Protein AF-A0A2W5ZHW2-F1 (afdb_monomer_lite)

Foldseek 3Di:
DDDPDPDPLQAAEDEAEDLDPVVSVVVVVVQVVPPRYDHPYYDNDDPPDDDDPPDDDDLVCLLVVNDRPDDDDDPDDDDDDDDDSVVDDNVVSVVVVVVVVVPVVVPVDDDD

Radius of gyration: 22.23 Å; chains: 1; bounding box: 35×51×67 Å

pLDDT: mean 73.2, std 16.75, range [32.53, 95.38]

Secondary structure (DSSP, 8-state):
----------PEEEEEE-S-HHHHHHHHHHHTT-TTEEEEEEES--------TT----HHHHHTTT--------SS--------GGGS-HHHHHHHHHHGGGSGGGSTT---

Sequence (112 aa):
MAKFQVMRQATIRVVLADDSLIVRQGVRALIELAPDLEVIGEASDYDLAEIGPGAVIGERAHQEGGIRTATLRALTRCRVARSHPGRLQPERLAELAAHHRQEVRAVEGLPC

Structure (mmCIF, N/CA/C/O backbone):
data_AF-A0A2W5ZHW2-F1
#
_entry.id   AF-A0A2W5ZHW2-F1
#
loop_
_atom_site.group_PDB
_atom_site.id
_atom_site.type_symbol
_atom_site.label_atom_id
_atom_site.label_alt_id
_atom_site.label_comp_id
_atom_site.label_asym_id
_atom_site.label_entity_id
_atom_site.label_seq_id
_atom_site.pdbx_PDB_ins_code
_atom_site.Cartn_x
_atom_site.Cartn_y
_atom_site.Cartn_z
_atom_site.occupancy
_atom_site.B_iso_or_equiv
_atom_site.auth_seq_id
_atom_site.auth_comp_id
_atom_site.auth_asym_id
_atom_site.auth_atom_id
_atom_site.pdbx_PDB_model_num
ATOM 1 N N . MET A 1 1 ? -23.882 32.063 38.951 1.00 36.78 1 MET A N 1
ATOM 2 C CA . MET A 1 1 ? -23.194 30.759 38.834 1.00 36.78 1 MET A CA 1
ATOM 3 C C . MET A 1 1 ? -23.600 30.107 37.520 1.00 36.78 1 MET A C 1
ATOM 5 O O . MET A 1 1 ? -24.651 29.484 37.457 1.00 36.78 1 MET A O 1
ATOM 9 N N . ALA A 1 2 ? -22.836 30.336 36.450 1.00 38.03 2 ALA A N 1
ATOM 10 C CA . ALA A 1 2 ? -23.101 29.734 35.146 1.00 38.03 2 ALA A CA 1
ATOM 11 C C . ALA A 1 2 ? -22.474 28.333 35.107 1.00 38.03 2 ALA A C 1
ATOM 13 O O . ALA A 1 2 ? -21.277 28.182 35.345 1.00 38.03 2 ALA A O 1
ATOM 14 N N . LYS A 1 3 ? -23.294 27.308 34.854 1.00 44.78 3 LYS A N 1
ATOM 15 C CA . LYS A 1 3 ? -22.829 25.940 34.616 1.00 44.78 3 LYS A CA 1
ATOM 16 C C . LYS A 1 3 ? -22.205 25.895 33.221 1.00 44.78 3 LYS A C 1
ATOM 18 O O . LYS A 1 3 ? -22.924 25.963 32.230 1.00 44.78 3 LYS A O 1
ATOM 23 N N . PHE A 1 4 ? -20.881 25.798 33.153 1.00 47.38 4 PHE A N 1
ATOM 24 C CA . PHE A 1 4 ? -20.176 25.476 31.916 1.00 47.38 4 PHE A CA 1
ATOM 25 C C . PHE A 1 4 ? -20.347 23.972 31.688 1.00 47.38 4 PHE A C 1
ATOM 27 O O . PHE A 1 4 ? -19.661 23.148 32.290 1.00 47.38 4 PHE A O 1
ATOM 34 N N . GLN A 1 5 ? -21.362 23.601 30.913 1.00 56.03 5 GLN A N 1
ATOM 35 C CA . GLN A 1 5 ? -21.548 22.221 30.498 1.00 56.03 5 GLN A CA 1
ATOM 36 C C . GLN A 1 5 ? -20.452 21.923 29.476 1.00 56.03 5 GLN A C 1
ATOM 38 O O . GLN A 1 5 ? -20.488 22.448 28.367 1.00 56.03 5 GLN A O 1
ATOM 43 N N . VAL A 1 6 ? -19.452 21.136 29.879 1.00 53.16 6 VAL A N 1
ATOM 44 C CA . VAL A 1 6 ? -18.424 20.608 28.978 1.00 53.16 6 VAL A CA 1
ATOM 45 C C . VAL A 1 6 ? -19.162 19.900 27.846 1.00 53.16 6 VAL A C 1
ATOM 47 O O . VAL A 1 6 ? -19.788 18.859 28.057 1.00 53.16 6 VAL A O 1
ATOM 50 N N . MET A 1 7 ? -19.162 20.515 26.661 1.00 56.00 7 MET A N 1
ATOM 51 C CA . MET A 1 7 ? -19.575 19.854 25.431 1.00 56.00 7 MET A CA 1
ATOM 52 C C . MET A 1 7 ? -18.762 18.565 25.379 1.00 56.00 7 MET A C 1
ATOM 54 O O . MET A 1 7 ? -17.539 18.630 25.489 1.00 56.00 7 MET A O 1
ATOM 58 N N . ARG A 1 8 ? -19.408 17.394 25.292 1.00 55.81 8 ARG A N 1
ATOM 59 C CA . ARG A 1 8 ? -18.682 16.155 24.988 1.00 55.81 8 ARG A CA 1
ATOM 60 C C . ARG A 1 8 ? -17.957 16.433 23.676 1.00 55.81 8 ARG A C 1
ATOM 62 O O . ARG A 1 8 ? -18.616 16.455 22.640 1.00 55.81 8 ARG A O 1
ATOM 69 N N . GLN A 1 9 ? -16.658 16.728 23.726 1.00 58.47 9 GLN A N 1
ATOM 70 C CA . GLN A 1 9 ? -15.839 16.775 22.525 1.00 58.47 9 GLN A CA 1
ATOM 71 C C . GLN A 1 9 ? -15.943 15.373 21.947 1.00 58.47 9 GLN A C 1
ATOM 73 O O . GLN A 1 9 ? -15.493 14.402 22.553 1.00 58.47 9 GLN A O 1
ATOM 78 N N . ALA A 1 10 ? -16.698 15.248 20.860 1.00 64.88 10 ALA A N 1
ATOM 79 C CA . ALA A 1 10 ? -16.795 14.000 20.142 1.00 64.88 10 ALA A CA 1
ATOM 80 C C . ALA A 1 10 ? -15.436 13.810 19.478 1.00 64.88 10 ALA A C 1
ATOM 82 O O . ALA A 1 10 ? -15.129 14.488 18.504 1.00 64.88 10 ALA A O 1
ATOM 83 N N . THR A 1 11 ? -14.608 12.954 20.067 1.00 81.44 11 THR A N 1
ATOM 84 C CA . THR A 1 11 ? -13.287 12.653 19.535 1.00 81.44 11 THR A CA 1
ATOM 85 C C . THR A 1 11 ? -13.443 11.981 18.173 1.00 81.44 11 THR A C 1
ATOM 87 O O . THR A 1 11 ? -14.097 10.940 18.053 1.00 81.44 11 THR A O 1
ATOM 90 N N . ILE A 1 12 ? -12.880 12.591 17.134 1.00 84.12 12 ILE A N 1
ATOM 91 C CA . ILE A 1 12 ? -12.862 12.046 15.781 1.00 84.12 12 ILE A CA 1
ATOM 92 C C . ILE A 1 12 ? -11.728 11.026 15.717 1.00 84.12 12 ILE A C 1
ATOM 94 O O . ILE A 1 12 ? -10.560 11.341 15.943 1.00 84.12 12 ILE A O 1
ATOM 98 N N . ARG A 1 13 ? -12.091 9.782 15.411 1.00 83.75 13 ARG A N 1
ATOM 99 C CA . ARG A 1 13 ? -11.163 8.655 15.326 1.00 83.75 13 ARG A CA 1
ATOM 100 C C . ARG A 1 13 ? -10.569 8.590 13.923 1.00 83.75 13 ARG A C 1
ATOM 102 O O . ARG A 1 13 ? -11.307 8.455 12.949 1.00 83.75 13 ARG A O 1
ATOM 109 N N . VAL A 1 14 ? -9.248 8.664 13.831 1.00 82.81 14 VAL A N 1
ATOM 110 C CA . VAL A 1 14 ? -8.491 8.757 12.579 1.00 82.81 14 VAL A CA 1
ATOM 111 C C . VAL A 1 14 ? -7.600 7.524 12.419 1.00 82.81 14 VAL A C 1
ATOM 113 O O . VAL A 1 14 ? -6.987 7.055 13.377 1.00 82.81 14 VAL A O 1
ATOM 116 N N . VAL A 1 15 ? -7.514 6.995 11.200 1.00 86.00 15 VAL A N 1
ATOM 117 C CA . VAL A 1 15 ? -6.527 5.976 10.811 1.00 86.00 15 VAL A CA 1
ATOM 118 C C . VAL A 1 15 ? -5.525 6.631 9.870 1.00 86.00 15 VAL A C 1
ATOM 120 O O . VAL A 1 15 ? -5.925 7.320 8.934 1.00 86.00 15 VAL A O 1
ATOM 123 N N . LEU A 1 16 ? -4.231 6.417 10.111 1.00 85.81 16 LEU A N 1
ATOM 124 C CA . LEU A 1 16 ? -3.174 6.906 9.226 1.00 85.81 16 LEU A CA 1
ATOM 125 C C . LEU A 1 16 ? -2.826 5.830 8.201 1.00 85.81 16 LEU A C 1
ATOM 127 O O . LEU A 1 16 ? -2.249 4.807 8.559 1.00 85.81 16 LEU A O 1
ATOM 131 N N . ALA A 1 17 ? -3.173 6.064 6.940 1.00 84.44 17 ALA A N 1
ATOM 132 C CA . ALA A 1 17 ? -2.859 5.176 5.828 1.00 84.44 17 ALA A CA 1
ATOM 133 C C . ALA A 1 17 ? -1.926 5.907 4.861 1.00 84.44 17 ALA A C 1
ATOM 135 O O . ALA A 1 17 ? -2.36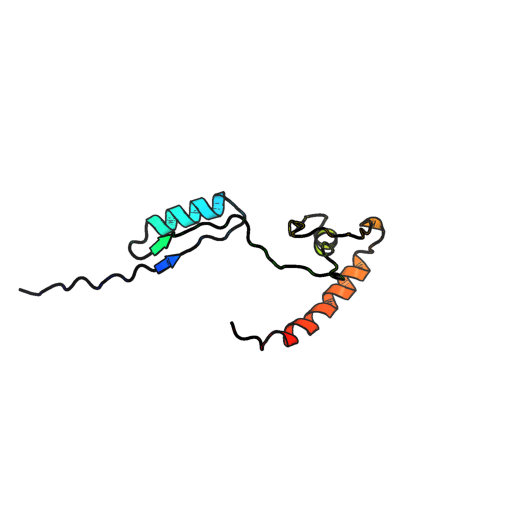5 6.777 4.116 1.00 84.44 17 ALA A O 1
ATOM 136 N N . ASP A 1 18 ? -0.640 5.578 4.924 1.00 84.12 18 ASP A N 1
ATOM 137 C CA . ASP A 1 18 ? 0.381 6.121 4.027 1.00 84.12 18 ASP A CA 1
ATOM 138 C C . ASP A 1 18 ? 1.530 5.112 3.921 1.00 84.12 18 ASP A C 1
ATOM 140 O O . ASP A 1 18 ? 1.849 4.437 4.906 1.00 84.12 18 ASP A O 1
ATOM 144 N N . ASP A 1 19 ? 2.155 4.993 2.753 1.00 80.50 19 ASP A N 1
ATOM 145 C CA . ASP A 1 19 ? 3.260 4.061 2.512 1.00 80.50 19 ASP A CA 1
ATOM 146 C C . ASP A 1 19 ? 4.592 4.547 3.123 1.00 80.50 19 ASP A C 1
ATOM 148 O O . ASP A 1 19 ? 5.505 3.750 3.365 1.00 80.50 19 ASP A O 1
ATOM 152 N N . SER A 1 20 ? 4.684 5.825 3.500 1.00 83.44 20 SER A N 1
ATOM 153 C CA . SER A 1 20 ? 5.855 6.439 4.119 1.00 83.44 20 SER A CA 1
ATOM 154 C C . SER A 1 20 ? 5.752 6.521 5.643 1.00 83.44 20 SER A C 1
ATOM 156 O O . SER A 1 20 ? 4.921 7.224 6.221 1.00 83.44 20 SER A O 1
ATOM 158 N N . LEU A 1 21 ? 6.695 5.868 6.334 1.00 83.88 21 LEU A N 1
ATOM 159 C CA . LEU A 1 21 ? 6.816 5.955 7.796 1.00 83.88 21 LEU A CA 1
ATOM 160 C C . LEU A 1 21 ? 7.010 7.403 8.278 1.00 83.88 21 LEU A C 1
ATOM 162 O O . LEU A 1 21 ? 6.450 7.781 9.304 1.00 83.88 21 LEU A O 1
ATOM 166 N N . ILE A 1 22 ? 7.778 8.210 7.537 1.00 90.69 22 ILE A N 1
ATOM 167 C CA . ILE A 1 22 ? 8.034 9.617 7.881 1.00 90.69 22 ILE A CA 1
ATOM 168 C C . ILE A 1 22 ? 6.732 10.418 7.850 1.00 90.69 22 ILE A C 1
ATOM 170 O O . ILE A 1 22 ? 6.488 11.216 8.754 1.00 90.69 22 ILE A O 1
ATOM 174 N N . VAL A 1 23 ? 5.882 10.183 6.845 1.00 90.19 23 VAL A N 1
ATOM 175 C CA . VAL A 1 23 ? 4.583 10.856 6.737 1.00 90.19 23 VAL A CA 1
ATOM 176 C C . VAL A 1 23 ? 3.682 10.431 7.890 1.00 90.19 23 VAL A C 1
ATOM 178 O O . VAL A 1 23 ? 3.151 11.296 8.582 1.00 90.19 23 VAL A O 1
ATOM 181 N N . ARG A 1 24 ? 3.578 9.127 8.181 1.00 91.88 24 ARG A N 1
ATOM 182 C CA . ARG A 1 24 ? 2.756 8.643 9.304 1.00 91.88 24 ARG A CA 1
ATOM 183 C C . ARG A 1 24 ? 3.199 9.224 10.646 1.00 91.88 24 ARG A C 1
ATOM 185 O O . ARG A 1 24 ? 2.362 9.722 11.392 1.00 91.88 24 ARG A O 1
ATOM 192 N N . GLN A 1 25 ? 4.501 9.235 10.936 1.00 93.44 25 GLN A N 1
ATOM 193 C CA . GLN A 1 25 ? 5.014 9.814 12.182 1.00 93.44 25 GLN A CA 1
ATOM 194 C C . GLN A 1 25 ? 4.802 11.330 12.256 1.00 93.44 25 GLN A C 1
ATOM 196 O O . GLN A 1 25 ? 4.398 11.836 13.302 1.00 93.44 25 GLN A O 1
ATOM 201 N N . GLY A 1 26 ? 5.023 12.050 11.153 1.00 95.38 26 GLY A N 1
ATOM 202 C CA . GLY A 1 26 ? 4.792 13.493 11.090 1.00 95.38 26 GLY A CA 1
ATOM 203 C C . GLY A 1 26 ? 3.321 13.860 11.292 1.00 95.38 26 GLY A C 1
ATOM 204 O O . GLY A 1 26 ? 3.006 14.728 12.103 1.00 95.38 26 GLY A O 1
ATOM 205 N N . VAL A 1 27 ? 2.407 13.168 10.606 1.00 94.88 27 VAL A N 1
ATOM 206 C CA . VAL A 1 27 ? 0.961 13.405 10.723 1.00 94.88 27 VAL A CA 1
ATOM 207 C C . VAL A 1 27 ? 0.447 13.011 12.107 1.00 94.88 27 VAL A C 1
ATOM 209 O O . VAL A 1 27 ? -0.335 13.758 12.690 1.00 94.88 27 VAL A O 1
ATOM 212 N N . ARG A 1 28 ? 0.923 11.900 12.683 1.00 95.00 28 ARG A N 1
ATOM 213 C CA . ARG A 1 28 ? 0.613 11.528 14.071 1.00 95.00 28 ARG A CA 1
ATOM 214 C C . ARG A 1 28 ? 0.998 12.634 15.047 1.00 95.00 28 ARG A C 1
ATOM 216 O O . ARG A 1 28 ? 0.159 13.039 15.844 1.00 95.00 28 ARG A O 1
ATOM 223 N N . ALA A 1 29 ? 2.228 13.139 14.955 1.00 95.38 29 ALA A N 1
ATOM 224 C CA . ALA A 1 29 ? 2.713 14.185 15.850 1.00 95.38 29 ALA A CA 1
ATOM 225 C C . ALA A 1 29 ? 1.862 15.464 15.759 1.00 95.38 29 ALA A C 1
ATOM 227 O O . ALA A 1 29 ? 1.649 16.133 16.764 1.00 95.38 29 ALA A O 1
ATOM 228 N N . LEU A 1 30 ? 1.338 15.792 14.572 1.00 94.81 30 LEU A N 1
ATOM 229 C CA . LEU A 1 30 ? 0.408 16.910 14.394 1.00 94.81 30 LEU A CA 1
ATOM 230 C C . LEU A 1 30 ? -0.975 16.626 15.000 1.00 94.81 30 LEU A C 1
ATOM 232 O O . LEU A 1 30 ? -1.556 17.514 15.618 1.00 94.81 30 LEU A O 1
ATOM 236 N N . ILE A 1 31 ? -1.499 15.407 14.844 1.00 93.31 31 ILE A N 1
ATOM 237 C CA . ILE A 1 31 ? -2.803 15.008 15.396 1.00 93.31 31 ILE A CA 1
ATOM 238 C C . ILE A 1 31 ? -2.777 14.957 16.926 1.00 93.31 31 ILE A C 1
ATOM 240 O O . ILE A 1 31 ? -3.752 15.349 17.554 1.00 93.31 31 ILE A O 1
ATOM 244 N N . GLU A 1 32 ? -1.666 14.549 17.540 1.00 91.69 32 GLU A N 1
ATOM 245 C CA . GLU A 1 32 ? -1.503 14.528 19.003 1.00 91.69 32 GLU A CA 1
ATOM 246 C C . GLU A 1 32 ? -1.595 15.925 19.647 1.00 91.69 32 GLU A C 1
ATOM 248 O O . GLU A 1 32 ? -1.844 16.039 20.847 1.00 91.69 32 GLU A O 1
ATOM 253 N N . LEU A 1 33 ? -1.442 16.996 18.859 1.00 93.38 33 LEU A N 1
ATOM 254 C CA . LEU A 1 33 ? -1.649 18.377 19.305 1.00 93.38 33 LEU A CA 1
ATOM 255 C C . LEU A 1 33 ? -3.126 18.811 19.260 1.00 93.38 33 LEU A C 1
ATOM 257 O O . LEU A 1 33 ? -3.466 19.857 19.816 1.00 93.38 33 LEU A O 1
ATOM 261 N N . ALA A 1 34 ? -4.002 18.042 18.603 1.00 91.50 34 ALA A N 1
ATOM 262 C CA . ALA A 1 34 ? -5.423 18.341 18.461 1.00 91.50 34 ALA A CA 1
ATOM 263 C C . ALA A 1 34 ? -6.253 17.589 19.527 1.00 91.50 34 ALA A C 1
ATOM 265 O O . ALA A 1 34 ? -6.300 16.361 19.520 1.00 91.50 34 ALA A O 1
ATOM 266 N N . PRO A 1 35 ? -6.940 18.292 20.449 1.00 88.38 35 PRO A N 1
ATOM 267 C CA . PRO A 1 35 ? -7.616 17.670 21.597 1.00 88.38 35 PRO A CA 1
ATOM 268 C C . PRO A 1 35 ? -8.897 16.896 21.241 1.00 88.38 35 PRO A C 1
ATOM 270 O O . PRO A 1 35 ? -9.459 16.202 22.086 1.00 88.38 35 PRO A O 1
ATOM 273 N N . ASP A 1 36 ? -9.395 17.046 20.019 1.00 90.19 36 ASP A N 1
ATOM 274 C CA . ASP A 1 36 ? -10.603 16.418 19.491 1.00 90.19 36 ASP A CA 1
ATOM 275 C C . ASP A 1 36 ? -10.314 15.311 18.467 1.00 90.19 36 ASP A C 1
ATOM 277 O O . ASP A 1 36 ? -11.256 14.721 17.940 1.00 90.19 36 ASP A O 1
ATOM 281 N N . LEU A 1 37 ? -9.044 14.988 18.207 1.00 89.75 37 LEU A N 1
ATOM 282 C CA . LEU A 1 37 ? -8.638 13.934 17.279 1.00 89.75 37 LEU A CA 1
ATOM 283 C C . LEU A 1 37 ? -7.893 12.812 18.013 1.00 89.75 37 LEU A C 1
ATOM 285 O O . LEU A 1 37 ? -7.080 13.053 18.899 1.00 89.75 37 LEU A O 1
ATOM 289 N N . GLU A 1 38 ? -8.141 11.568 17.612 1.00 90.50 38 GLU A N 1
ATOM 290 C CA . GLU A 1 38 ? -7.467 10.388 18.162 1.00 90.50 38 GLU A CA 1
ATOM 291 C C . GLU A 1 38 ? -7.031 9.461 17.030 1.00 90.50 38 GLU A C 1
ATOM 293 O O . GLU A 1 38 ? -7.857 9.018 16.229 1.00 90.50 38 GLU A O 1
ATOM 298 N N . VAL A 1 39 ? -5.741 9.117 16.972 1.00 89.94 39 VAL A N 1
ATOM 299 C CA . VAL A 1 39 ? -5.259 8.104 16.026 1.00 89.94 39 VAL A CA 1
ATOM 300 C C . VAL A 1 39 ? -5.474 6.711 16.602 1.00 89.94 39 VAL A C 1
ATOM 302 O O . VAL A 1 39 ? -4.816 6.320 17.563 1.00 89.94 39 VAL A O 1
ATOM 305 N N . ILE A 1 40 ? -6.340 5.934 15.959 1.00 91.19 40 ILE A N 1
ATOM 306 C CA . ILE A 1 40 ? -6.750 4.600 16.424 1.00 91.19 40 ILE A CA 1
ATOM 307 C C . ILE A 1 40 ? -6.049 3.448 15.696 1.00 91.19 40 ILE A C 1
ATOM 309 O O . ILE A 1 40 ? -6.273 2.285 16.025 1.00 91.19 40 ILE A O 1
ATOM 313 N N . GLY A 1 41 ? -5.221 3.751 14.697 1.00 84.31 41 GLY A N 1
ATOM 314 C CA . GLY A 1 41 ? -4.484 2.749 13.937 1.00 84.31 41 GLY A CA 1
ATOM 315 C C . GLY A 1 41 ? -3.619 3.358 12.841 1.00 84.31 41 GLY A C 1
ATOM 316 O O . GLY A 1 41 ? -3.806 4.509 12.444 1.00 84.31 41 GLY A O 1
ATOM 317 N N . GLU A 1 42 ? -2.677 2.558 12.352 1.00 88.44 42 GLU A N 1
ATOM 318 C CA . GLU A 1 42 ? -1.855 2.873 11.188 1.00 88.44 42 GLU A CA 1
ATOM 319 C C . GLU A 1 42 ? -1.891 1.705 10.210 1.00 88.44 42 GLU A C 1
ATOM 321 O O . GLU A 1 42 ? -1.825 0.547 10.622 1.00 88.44 42 GLU A O 1
ATOM 326 N N . ALA A 1 43 ? -1.962 2.022 8.924 1.00 81.94 43 ALA A N 1
ATOM 327 C CA . ALA A 1 43 ? -1.803 1.084 7.829 1.00 81.94 43 ALA A CA 1
ATOM 328 C C . ALA A 1 43 ? -0.575 1.518 7.024 1.00 81.94 43 ALA A C 1
ATOM 330 O O . ALA A 1 43 ? -0.565 2.586 6.411 1.00 81.94 43 ALA A O 1
ATOM 331 N N . SER A 1 44 ? 0.483 0.708 7.075 1.00 73.56 44 SER A N 1
ATOM 332 C CA . SER A 1 44 ? 1.684 0.887 6.245 1.00 73.56 44 SER A CA 1
ATOM 333 C C . SER A 1 44 ? 1.511 0.360 4.827 1.00 73.56 44 SER A C 1
ATOM 335 O O . SER A 1 44 ? 2.275 0.709 3.933 1.00 73.56 44 SER A O 1
ATOM 337 N N . ASP A 1 45 ? 0.540 -0.525 4.655 1.00 70.19 45 ASP A N 1
ATOM 338 C CA . ASP A 1 45 ? 0.190 -1.190 3.423 1.00 70.19 45 ASP A CA 1
ATOM 339 C C . ASP A 1 45 ? -1.333 -1.276 3.336 1.00 70.19 45 ASP A C 1
ATOM 341 O O . ASP A 1 45 ? -2.029 -1.633 4.285 1.00 70.19 45 ASP A O 1
ATOM 345 N N . TYR A 1 46 ? -1.859 -0.902 2.180 1.00 66.12 46 TYR A N 1
ATOM 346 C CA . TYR A 1 46 ? -3.260 -1.078 1.840 1.00 66.12 46 TYR A CA 1
ATOM 347 C C . TYR A 1 46 ? -3.307 -1.922 0.576 1.00 66.12 46 TYR A C 1
ATOM 349 O O . TYR A 1 46 ? -2.610 -1.639 -0.404 1.00 66.12 46 TYR A O 1
ATOM 357 N N . ASP A 1 47 ? -4.119 -2.978 0.606 1.00 67.06 47 ASP A N 1
ATOM 358 C CA . ASP A 1 47 ? -4.394 -3.772 -0.582 1.00 67.06 47 ASP A CA 1
ATOM 359 C C . ASP A 1 47 ? -5.172 -2.877 -1.557 1.00 67.06 47 ASP A C 1
ATOM 361 O O . ASP A 1 47 ? -6.356 -2.606 -1.377 1.00 67.06 47 ASP A O 1
ATOM 365 N N . LEU A 1 48 ? -4.469 -2.359 -2.569 1.00 68.00 48 LEU A N 1
ATOM 366 C CA . LEU A 1 48 ? -5.040 -1.440 -3.560 1.00 68.00 48 LEU A CA 1
ATOM 367 C C . LEU A 1 48 ? -6.169 -2.095 -4.364 1.00 68.00 48 LEU A C 1
ATOM 369 O O . LEU A 1 48 ? -7.113 -1.421 -4.766 1.00 68.00 48 LEU A O 1
ATOM 373 N N . ALA A 1 49 ? -6.041 -3.397 -4.624 1.00 77.44 49 ALA A N 1
ATOM 374 C CA . ALA A 1 49 ? -7.043 -4.225 -5.275 1.00 77.44 49 ALA A CA 1
ATOM 375 C C . ALA A 1 49 ? -6.682 -5.710 -5.135 1.00 77.44 49 ALA A C 1
ATOM 377 O O . ALA A 1 49 ? -5.504 -6.081 -5.154 1.00 77.44 49 ALA A O 1
ATOM 378 N N . GLU A 1 50 ? -7.700 -6.567 -5.108 1.00 85.38 50 GLU A N 1
ATOM 379 C CA . GLU A 1 50 ? -7.535 -7.981 -5.435 1.00 85.38 50 GLU A CA 1
ATOM 380 C C . GLU A 1 50 ? -7.651 -8.174 -6.950 1.00 85.38 50 GLU A C 1
ATOM 382 O O . GLU A 1 50 ? -8.518 -7.597 -7.606 1.00 85.38 50 GLU A O 1
ATOM 387 N N . ILE A 1 51 ? -6.769 -8.994 -7.521 1.00 81.94 51 ILE A N 1
ATOM 388 C CA . ILE A 1 51 ? -6.725 -9.248 -8.963 1.00 81.94 51 ILE A CA 1
ATOM 389 C C . ILE A 1 51 ? -7.033 -10.712 -9.271 1.00 81.94 51 ILE A C 1
ATOM 391 O O . ILE A 1 51 ? -6.446 -11.631 -8.698 1.00 81.94 51 ILE A O 1
ATOM 395 N N . GLY A 1 52 ? -7.960 -10.920 -10.205 1.00 84.62 52 GLY A N 1
ATOM 396 C CA . GLY A 1 52 ? -8.344 -12.240 -10.699 1.00 84.62 52 GLY A CA 1
ATOM 397 C C . GLY A 1 52 ? -7.552 -12.689 -11.936 1.00 84.62 52 GLY A C 1
ATOM 398 O O . GLY A 1 52 ? -6.734 -11.939 -12.481 1.00 84.62 52 GLY A O 1
ATOM 399 N N . PRO A 1 53 ? -7.800 -13.919 -12.422 1.00 86.50 53 PRO A N 1
ATOM 400 C CA . PRO A 1 53 ? -7.250 -14.395 -13.687 1.00 86.50 53 PRO A CA 1
ATOM 401 C C . PRO A 1 53 ? -7.577 -13.444 -14.846 1.00 86.50 53 PRO A C 1
ATOM 403 O O . PRO A 1 53 ? -8.703 -12.973 -14.970 1.00 86.50 53 PRO A O 1
ATOM 406 N N . GLY A 1 54 ? -6.595 -13.189 -15.712 1.00 81.81 54 GLY A N 1
ATOM 407 C CA . GLY A 1 54 ? -6.747 -12.300 -16.871 1.00 81.81 54 GLY A CA 1
ATOM 408 C C . GLY A 1 54 ? -6.368 -10.839 -16.614 1.00 81.81 54 GLY A C 1
ATOM 409 O O . GLY A 1 54 ? -6.226 -10.089 -17.575 1.00 81.81 54 GLY A O 1
ATOM 410 N N . ALA A 1 55 ? -6.127 -10.442 -15.360 1.00 85.44 55 ALA A N 1
ATOM 411 C CA . ALA A 1 55 ? -5.594 -9.119 -15.055 1.00 85.44 55 ALA A CA 1
ATOM 412 C C . ALA A 1 55 ? -4.168 -8.941 -15.614 1.00 85.44 55 ALA A C 1
ATOM 414 O O . ALA A 1 55 ? -3.301 -9.805 -15.440 1.00 85.44 55 ALA A O 1
ATOM 415 N N . VAL A 1 56 ? -3.916 -7.796 -16.252 1.00 85.31 56 VAL A N 1
ATOM 416 C CA . VAL A 1 56 ? -2.587 -7.359 -16.703 1.00 85.31 56 VAL A CA 1
ATOM 417 C C . VAL A 1 56 ? -2.185 -6.165 -15.847 1.00 85.31 56 VAL A C 1
ATOM 419 O O . VAL A 1 56 ? -2.918 -5.187 -15.797 1.00 85.31 56 VAL A O 1
ATOM 422 N N . ILE A 1 57 ? -1.048 -6.264 -15.156 1.00 85.25 57 ILE A N 1
ATOM 423 C CA . ILE A 1 57 ? -0.575 -5.257 -14.195 1.00 85.25 57 ILE A CA 1
ATOM 424 C C . ILE A 1 57 ? 0.930 -5.037 -14.387 1.00 85.25 57 ILE A C 1
ATOM 426 O O . ILE A 1 57 ? 1.670 -5.965 -14.730 1.00 85.25 57 ILE A O 1
ATOM 430 N N . GLY A 1 58 ? 1.411 -3.836 -14.076 1.00 80.50 58 GLY A N 1
ATOM 431 C CA . GLY A 1 58 ? 2.832 -3.476 -14.104 1.00 80.50 58 GLY A CA 1
ATOM 432 C C . GLY A 1 58 ? 3.260 -2.759 -15.385 1.00 80.50 58 GLY A C 1
ATOM 433 O O . GLY A 1 58 ? 4.443 -2.486 -15.565 1.00 80.50 58 GLY A O 1
ATOM 434 N N . GLU A 1 59 ? 2.301 -2.426 -16.239 1.00 81.06 59 GLU A N 1
ATOM 435 C CA . GLU A 1 59 ? 2.411 -1.558 -17.404 1.00 81.06 59 GLU A CA 1
ATOM 436 C C . GLU A 1 59 ? 2.848 -0.142 -17.022 1.00 81.06 59 GLU A C 1
ATOM 438 O O . GLU A 1 59 ? 3.760 0.402 -17.647 1.00 81.06 59 GLU A O 1
ATOM 443 N N . ARG A 1 60 ? 2.296 0.414 -15.932 1.00 73.88 60 ARG A N 1
ATOM 444 C CA . ARG A 1 60 ? 2.686 1.741 -15.435 1.00 73.88 60 ARG A CA 1
ATOM 445 C C . ARG A 1 60 ? 4.154 1.818 -15.063 1.00 73.88 60 ARG A C 1
ATOM 447 O O . ARG A 1 60 ? 4.799 2.812 -15.361 1.00 73.88 60 ARG A O 1
ATOM 454 N N . ALA A 1 61 ? 4.715 0.740 -14.518 1.00 76.75 61 ALA A N 1
ATOM 455 C CA . ALA A 1 61 ? 6.138 0.710 -14.220 1.00 76.75 61 ALA A CA 1
ATOM 456 C C . ALA A 1 61 ? 6.992 0.889 -15.481 1.00 76.75 61 ALA A C 1
ATOM 458 O O . ALA A 1 61 ? 8.048 1.496 -15.408 1.00 76.75 61 ALA A O 1
ATOM 459 N N . HIS A 1 62 ? 6.548 0.417 -16.649 1.00 72.38 62 HIS A N 1
ATOM 460 C CA . HIS A 1 62 ? 7.260 0.660 -17.905 1.00 72.38 62 HIS A CA 1
ATOM 461 C C . HIS A 1 62 ? 7.088 2.103 -18.408 1.00 72.38 62 HIS A C 1
ATOM 463 O O . HIS A 1 62 ? 8.048 2.686 -18.904 1.00 72.38 62 HIS A O 1
ATOM 469 N N . GLN A 1 63 ? 5.897 2.688 -18.248 1.00 66.12 63 GLN A N 1
A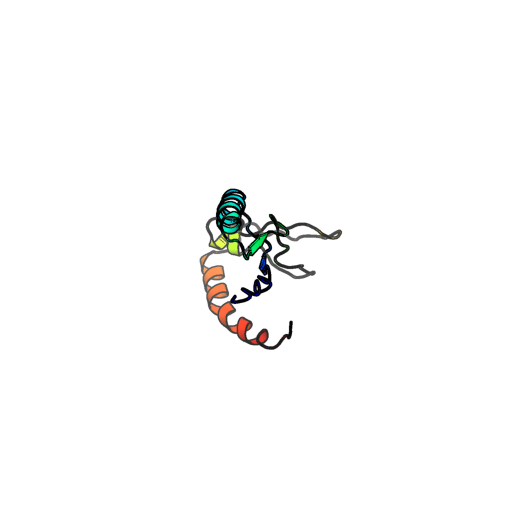TOM 470 C CA . GLN A 1 63 ? 5.626 4.082 -18.625 1.00 66.12 63 GLN A CA 1
ATOM 471 C C . GLN A 1 63 ? 6.360 5.092 -17.729 1.00 66.12 63 GLN A C 1
ATOM 473 O O . GLN A 1 63 ? 6.779 6.145 -18.197 1.00 66.12 63 GLN A O 1
ATOM 478 N N . GLU A 1 64 ? 6.560 4.757 -16.457 1.00 72.81 64 GLU A N 1
ATOM 479 C CA . GLU A 1 64 ? 7.139 5.634 -15.433 1.00 72.81 64 GLU A CA 1
ATOM 480 C C . GLU A 1 64 ? 8.625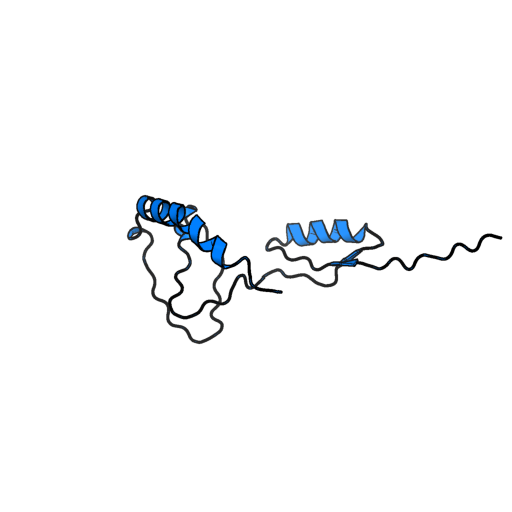 5.318 -15.175 1.00 72.81 64 GLU A C 1
ATOM 482 O O . GLU A 1 64 ? 9.113 5.368 -14.048 1.00 72.81 64 GLU A O 1
ATOM 487 N N . GLY A 1 65 ? 9.369 4.951 -16.225 1.00 70.12 65 GLY A N 1
ATOM 488 C CA . GLY A 1 65 ? 10.831 4.815 -16.157 1.00 70.12 65 GLY A CA 1
ATOM 489 C C . GLY A 1 65 ? 11.342 3.608 -15.360 1.00 70.12 65 GLY A C 1
ATOM 490 O O . GLY A 1 65 ? 12.477 3.606 -14.893 1.00 70.12 65 GLY A O 1
ATOM 491 N N . GLY A 1 66 ? 10.528 2.570 -15.202 1.00 72.56 66 GLY A N 1
ATOM 492 C CA . GLY A 1 66 ? 10.868 1.344 -14.476 1.00 72.56 66 GLY A CA 1
ATOM 493 C C . GLY A 1 66 ? 10.441 1.338 -13.008 1.00 72.56 66 GLY A C 1
ATOM 494 O O . GLY A 1 66 ? 10.681 0.343 -12.320 1.00 72.56 66 GLY A O 1
ATOM 495 N N . ILE A 1 67 ? 9.810 2.406 -12.511 1.00 76.12 67 ILE A N 1
ATOM 496 C CA . ILE A 1 67 ? 9.437 2.522 -11.098 1.00 76.12 67 ILE A CA 1
ATOM 497 C C . ILE A 1 67 ? 8.203 1.665 -10.820 1.00 76.12 67 ILE A C 1
ATOM 499 O O . ILE A 1 67 ? 7.135 1.844 -11.400 1.00 76.12 67 ILE A O 1
ATOM 503 N N . ARG A 1 68 ? 8.338 0.699 -9.910 1.00 76.31 68 ARG A N 1
ATOM 504 C CA . ARG A 1 68 ? 7.206 -0.108 -9.449 1.00 76.31 68 ARG A CA 1
ATOM 505 C C . ARG A 1 68 ? 6.257 0.776 -8.643 1.00 76.31 68 ARG A C 1
ATOM 507 O O . ARG A 1 68 ? 6.592 1.187 -7.543 1.00 76.31 68 ARG A O 1
ATOM 514 N N . THR A 1 69 ? 5.066 1.001 -9.184 1.00 77.69 69 THR A N 1
ATOM 515 C CA . THR A 1 69 ? 4.003 1.794 -8.545 1.00 77.69 69 THR A CA 1
ATOM 516 C C . THR A 1 69 ? 3.194 1.006 -7.516 1.00 77.69 69 THR A C 1
ATOM 518 O O . THR A 1 69 ? 2.455 1.592 -6.736 1.00 77.69 69 THR A O 1
ATOM 521 N N . ALA A 1 70 ? 3.318 -0.325 -7.517 1.00 75.94 70 ALA A N 1
ATOM 522 C CA . ALA A 1 70 ? 2.664 -1.209 -6.563 1.00 75.94 70 ALA A CA 1
ATOM 523 C C . ALA A 1 70 ? 3.440 -2.521 -6.368 1.00 75.94 70 ALA A C 1
ATOM 525 O O . ALA A 1 70 ? 4.087 -3.056 -7.292 1.00 75.94 70 ALA A O 1
ATOM 526 N N . THR A 1 71 ? 3.300 -3.073 -5.165 1.00 80.69 71 THR A N 1
ATOM 527 C CA . THR A 1 71 ? 3.774 -4.408 -4.794 1.00 80.69 71 THR A CA 1
ATOM 528 C C . THR A 1 71 ? 2.650 -5.418 -4.992 1.00 80.69 71 THR A C 1
ATOM 530 O O . THR A 1 71 ? 1.517 -5.178 -4.593 1.00 80.69 71 THR A O 1
ATOM 533 N N . LEU A 1 72 ? 2.957 -6.560 -5.612 1.00 84.31 72 LEU A N 1
ATOM 534 C CA . LEU A 1 72 ? 2.001 -7.657 -5.773 1.00 84.31 72 LEU A CA 1
ATOM 535 C C . LEU A 1 72 ? 2.293 -8.750 -4.749 1.00 84.31 72 LEU A C 1
ATOM 537 O O . LEU A 1 72 ? 3.426 -9.225 -4.656 1.00 84.31 72 LEU A O 1
ATOM 541 N N . ARG A 1 73 ? 1.255 -9.188 -4.035 1.00 84.88 73 ARG A N 1
ATOM 542 C CA . ARG A 1 73 ? 1.296 -10.331 -3.121 1.00 84.88 73 ARG A CA 1
ATOM 543 C C . ARG A 1 73 ? 0.355 -11.415 -3.634 1.00 84.88 73 ARG A C 1
ATOM 545 O O . ARG A 1 73 ? -0.807 -11.152 -3.924 1.00 84.88 73 ARG A O 1
ATOM 552 N N . ALA A 1 74 ? 0.854 -12.642 -3.752 1.00 85.88 74 ALA A N 1
ATOM 553 C CA . ALA A 1 74 ? 0.007 -13.779 -4.091 1.00 85.88 74 ALA A CA 1
ATOM 554 C C . ALA A 1 74 ? -0.812 -14.189 -2.856 1.00 85.88 74 ALA A C 1
ATOM 556 O O . ALA A 1 74 ? -0.242 -14.661 -1.876 1.00 85.88 74 ALA A O 1
ATOM 557 N N . LEU A 1 75 ? -2.135 -14.003 -2.907 1.00 85.75 75 LEU A N 1
ATOM 558 C CA . LEU A 1 75 ? -3.055 -14.428 -1.838 1.00 85.75 75 LEU A CA 1
ATOM 559 C C . LEU A 1 75 ? -3.405 -15.919 -1.930 1.00 85.75 75 LEU A C 1
ATOM 561 O O . LEU A 1 75 ? -3.714 -16.569 -0.936 1.00 85.75 75 LEU A O 1
ATOM 565 N N . THR A 1 76 ? -3.328 -16.477 -3.137 1.00 82.31 76 THR A N 1
ATOM 566 C CA . THR A 1 76 ? -3.564 -17.892 -3.427 1.00 82.31 76 THR A CA 1
ATOM 567 C C . THR A 1 76 ? -2.473 -18.422 -4.352 1.00 82.31 76 THR A C 1
ATOM 569 O O . THR A 1 76 ? -1.660 -17.667 -4.892 1.00 82.31 76 THR A O 1
ATOM 572 N N . ARG A 1 77 ? -2.440 -19.744 -4.562 1.00 82.44 77 ARG A N 1
ATOM 573 C CA . ARG A 1 77 ? -1.563 -20.336 -5.576 1.00 82.44 77 ARG A CA 1
ATOM 574 C C . ARG A 1 77 ? -1.991 -19.832 -6.958 1.00 82.44 77 ARG A C 1
ATOM 576 O O . ARG A 1 77 ? -3.011 -20.265 -7.483 1.00 82.44 77 ARG A O 1
ATOM 583 N N . CYS A 1 78 ? -1.178 -18.976 -7.564 1.00 82.75 78 CYS A N 1
ATOM 584 C CA . CYS A 1 78 ? -1.431 -18.405 -8.881 1.00 82.75 78 CYS A CA 1
ATOM 585 C C . CYS A 1 78 ? -0.315 -18.755 -9.878 1.00 82.75 78 CYS A C 1
ATOM 587 O O . CYS A 1 78 ? 0.795 -19.140 -9.506 1.00 82.75 78 CYS A O 1
ATOM 589 N N . ARG A 1 79 ? -0.622 -18.639 -11.174 1.00 85.81 79 ARG A N 1
ATOM 590 C CA . ARG A 1 79 ? 0.355 -18.728 -12.266 1.00 85.81 79 ARG A CA 1
ATOM 591 C C . ARG A 1 79 ? 0.384 -17.387 -12.986 1.00 85.81 79 ARG A C 1
ATOM 593 O O . ARG A 1 79 ? -0.667 -16.873 -13.350 1.00 85.81 79 ARG A O 1
ATOM 600 N N . VAL A 1 80 ? 1.581 -16.852 -13.210 1.00 88.56 80 VAL A N 1
ATOM 601 C CA . VAL A 1 80 ? 1.778 -15.527 -13.8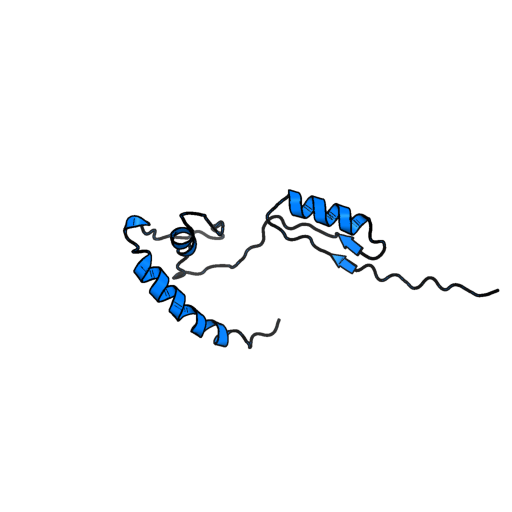11 1.00 88.56 80 VAL A CA 1
ATOM 602 C C . VAL A 1 80 ? 2.518 -15.668 -15.134 1.00 88.56 80 VAL A C 1
ATOM 604 O O . VAL A 1 80 ? 3.572 -16.301 -15.201 1.00 88.56 80 VAL A O 1
ATOM 607 N N . ALA A 1 81 ? 1.971 -15.060 -16.185 1.00 84.81 81 ALA A N 1
ATOM 608 C CA . ALA A 1 81 ? 2.692 -14.826 -17.428 1.00 84.81 81 ALA A CA 1
ATOM 609 C C . ALA A 1 81 ? 3.416 -13.476 -17.334 1.00 84.81 81 ALA A C 1
ATOM 611 O O . ALA A 1 81 ? 2.837 -12.485 -16.897 1.00 84.81 81 ALA A O 1
ATOM 612 N N . ARG A 1 82 ? 4.687 -13.431 -17.737 1.00 86.00 82 ARG A N 1
ATOM 613 C CA . ARG A 1 82 ? 5.516 -12.220 -17.686 1.00 86.00 82 ARG A CA 1
ATOM 614 C C . ARG A 1 82 ? 5.947 -11.831 -19.091 1.00 86.00 82 ARG A C 1
ATOM 616 O O . ARG A 1 82 ? 6.503 -12.660 -19.809 1.00 86.00 82 ARG A O 1
ATOM 623 N N . SER A 1 83 ? 5.754 -10.564 -19.439 1.00 80.44 83 SER A N 1
ATOM 624 C CA . SER A 1 83 ? 6.342 -9.967 -20.638 1.00 80.44 83 SER A CA 1
ATOM 625 C C . SER A 1 83 ? 7.631 -9.222 -20.290 1.00 80.44 83 SER A C 1
ATOM 627 O O . SER A 1 83 ? 7.771 -8.690 -19.189 1.00 80.44 83 SER A O 1
ATOM 629 N N . HIS A 1 84 ? 8.587 -9.206 -21.219 1.00 77.94 84 HIS A N 1
ATOM 630 C CA . HIS A 1 84 ? 9.826 -8.446 -21.063 1.00 77.94 84 HIS A CA 1
ATOM 631 C C . HIS A 1 84 ? 9.577 -6.978 -21.448 1.00 77.94 84 HIS A C 1
ATOM 633 O O . HIS A 1 84 ? 8.986 -6.748 -22.505 1.00 77.94 84 HIS A O 1
ATOM 639 N N . PRO A 1 85 ? 10.059 -5.987 -20.674 1.00 66.81 85 PRO A N 1
ATOM 640 C CA . PRO A 1 85 ? 9.814 -4.569 -20.954 1.00 66.81 85 PRO A CA 1
ATOM 641 C C . PRO A 1 85 ? 10.280 -4.150 -22.356 1.00 66.81 85 PRO A C 1
ATOM 643 O O . PRO A 1 85 ? 9.579 -3.420 -23.034 1.00 66.81 85 PRO A O 1
ATOM 646 N N . GLY A 1 86 ? 11.389 -4.699 -22.861 1.00 70.44 86 GLY A N 1
ATOM 647 C CA . GLY A 1 86 ? 11.863 -4.436 -24.232 1.00 70.44 86 GLY A CA 1
ATOM 648 C C . GLY A 1 86 ? 10.993 -4.990 -25.377 1.00 70.44 86 GLY A C 1
ATOM 649 O O . GLY A 1 86 ? 11.343 -4.798 -26.534 1.00 70.44 86 GLY A O 1
ATOM 650 N N . ARG A 1 87 ? 9.897 -5.710 -25.090 1.00 68.44 87 ARG A N 1
ATOM 651 C CA . ARG A 1 87 ? 8.904 -6.135 -26.102 1.00 68.44 87 ARG A CA 1
ATOM 652 C C . ARG A 1 87 ? 7.698 -5.201 -26.179 1.00 68.44 87 ARG A C 1
ATOM 654 O O . ARG A 1 87 ? 6.870 -5.348 -27.072 1.00 68.44 87 ARG A O 1
ATOM 661 N N . LEU A 1 88 ? 7.583 -4.288 -25.224 1.00 68.69 88 LEU A N 1
ATOM 662 C CA . LEU A 1 88 ? 6.529 -3.301 -25.140 1.00 68.69 88 LEU A CA 1
ATOM 663 C C . LEU A 1 88 ? 7.086 -1.990 -25.694 1.00 68.69 88 LEU A C 1
ATOM 665 O O . LEU A 1 88 ? 8.078 -1.485 -25.185 1.00 68.69 88 LEU A O 1
ATOM 669 N N . GLN A 1 89 ? 6.497 -1.483 -26.776 1.00 65.19 89 GLN A N 1
ATOM 670 C CA . GLN A 1 89 ? 6.883 -0.186 -27.330 1.00 65.19 89 GLN A CA 1
ATOM 671 C C . GLN A 1 89 ? 6.206 0.912 -26.495 1.00 65.19 89 GLN A C 1
ATOM 673 O O . GLN A 1 89 ? 4.968 0.934 -26.455 1.00 65.19 89 GLN A O 1
ATOM 678 N N . PRO A 1 90 ? 6.968 1.788 -25.814 1.00 64.12 90 PRO A N 1
ATOM 679 C CA . PRO A 1 90 ? 6.419 2.826 -24.942 1.00 64.12 90 PRO A CA 1
ATOM 680 C C . PRO A 1 90 ? 5.382 3.707 -25.643 1.00 64.12 90 PRO A C 1
ATOM 682 O O . PRO A 1 90 ? 4.361 4.056 -25.055 1.00 64.12 90 PRO A O 1
ATOM 685 N N . GLU A 1 91 ? 5.604 4.005 -26.923 1.00 66.12 91 GLU A N 1
ATOM 686 C CA . GLU A 1 91 ? 4.755 4.872 -27.739 1.00 66.12 91 GLU A CA 1
ATOM 687 C C . GLU A 1 91 ? 3.370 4.244 -27.955 1.00 66.12 91 GLU A C 1
ATOM 689 O O . GLU A 1 91 ? 2.346 4.901 -27.788 1.00 66.12 91 GLU A O 1
ATOM 694 N N . ARG A 1 92 ? 3.323 2.933 -28.219 1.00 64.12 92 ARG A N 1
ATOM 695 C CA . ARG A 1 92 ? 2.073 2.173 -28.413 1.00 64.12 92 ARG A CA 1
ATOM 696 C C . ARG A 1 92 ? 1.287 2.014 -27.112 1.00 64.12 92 ARG A C 1
ATOM 698 O O . ARG A 1 92 ? 0.059 1.983 -27.118 1.00 64.12 92 ARG A O 1
ATOM 705 N N . LEU A 1 93 ? 1.992 1.925 -25.986 1.00 60.69 93 LEU A N 1
ATOM 706 C CA . LEU A 1 93 ? 1.389 1.919 -24.652 1.00 60.69 93 LEU A CA 1
ATOM 707 C C . LEU A 1 93 ? 0.832 3.290 -24.265 1.00 60.69 93 LEU A C 1
ATOM 709 O O . LEU A 1 93 ? -0.225 3.354 -23.643 1.00 60.69 93 LEU A O 1
ATOM 713 N N . ALA A 1 94 ? 1.523 4.375 -24.619 1.00 64.75 94 ALA A N 1
ATOM 714 C CA . ALA A 1 94 ? 1.042 5.735 -24.398 1.00 64.75 94 ALA A CA 1
ATOM 715 C C . ALA A 1 94 ? -0.227 6.024 -25.218 1.00 64.75 94 ALA A C 1
ATOM 717 O O . ALA A 1 94 ? -1.181 6.583 -24.677 1.00 64.75 94 ALA A O 1
ATOM 718 N N . GLU A 1 95 ? -0.275 5.570 -26.478 1.00 63.81 95 GLU A N 1
ATOM 719 C CA . GLU A 1 95 ? -1.484 5.599 -27.317 1.00 63.81 95 GLU A CA 1
ATOM 720 C C . GLU A 1 95 ? -2.652 4.869 -26.631 1.00 63.81 95 GLU A C 1
ATOM 722 O O . GLU A 1 95 ? -3.721 5.449 -26.445 1.00 63.81 95 GLU A O 1
ATOM 727 N N . LEU A 1 96 ? -2.446 3.630 -26.169 1.00 64.81 96 LEU A N 1
ATOM 728 C CA . LEU A 1 96 ? -3.483 2.852 -25.480 1.00 64.81 96 LEU A CA 1
ATOM 729 C C . LEU A 1 96 ? -3.957 3.517 -24.172 1.00 64.81 96 LEU A C 1
ATOM 731 O O . LEU A 1 96 ? -5.158 3.591 -23.911 1.00 64.81 96 LEU A O 1
ATOM 735 N N . ALA A 1 97 ? -3.032 4.040 -23.364 1.00 59.91 97 ALA A N 1
ATOM 736 C CA . ALA A 1 97 ? -3.352 4.717 -22.108 1.00 59.91 97 ALA A CA 1
ATOM 737 C C . ALA A 1 97 ? -4.157 6.010 -22.321 1.00 59.91 97 ALA A C 1
ATOM 739 O O . ALA A 1 97 ? -5.035 6.330 -21.516 1.00 59.91 97 ALA A O 1
ATOM 740 N N . ALA A 1 98 ? -3.919 6.732 -23.422 1.00 63.72 98 ALA A N 1
ATOM 741 C CA . ALA A 1 98 ? -4.700 7.915 -23.779 1.00 63.72 98 ALA A CA 1
ATOM 742 C C . ALA A 1 98 ? -6.186 7.584 -24.034 1.00 63.72 98 ALA A C 1
ATOM 744 O O . ALA A 1 98 ? -7.055 8.407 -23.738 1.00 63.72 98 ALA A O 1
ATOM 745 N N . HIS A 1 99 ? -6.485 6.369 -24.508 1.00 58.66 99 HIS A N 1
ATOM 746 C CA . HIS A 1 99 ? -7.847 5.891 -24.763 1.00 58.66 99 HIS A CA 1
ATOM 747 C C . HIS A 1 99 ? -8.564 5.331 -23.518 1.00 58.66 99 HIS A C 1
ATOM 749 O O . HIS A 1 99 ? -9.792 5.339 -23.466 1.00 58.66 99 HIS A O 1
ATOM 755 N N . HIS A 1 100 ? -7.838 4.930 -22.470 1.00 52.00 100 HIS A N 1
ATOM 756 C CA . HIS A 1 100 ? -8.416 4.305 -21.267 1.00 52.00 100 HIS A CA 1
ATOM 757 C C . HIS A 1 100 ? -9.205 5.279 -20.361 1.00 52.00 100 HIS A C 1
ATOM 759 O O . HIS A 1 100 ? -9.923 4.871 -19.450 1.00 52.00 100 HIS A O 1
ATOM 765 N N . ARG A 1 101 ? -9.157 6.590 -20.646 1.00 46.34 101 ARG A N 1
ATOM 766 C CA . ARG A 1 101 ? -9.935 7.623 -19.933 1.00 46.34 101 ARG A CA 1
ATOM 767 C C . ARG A 1 101 ? -11.449 7.566 -20.214 1.00 46.34 101 ARG A C 1
ATOM 769 O O . ARG A 1 101 ? -12.198 8.345 -19.631 1.00 46.34 101 ARG A O 1
ATOM 776 N N . GLN A 1 102 ? -11.905 6.675 -21.099 1.00 45.94 102 GLN A N 1
ATOM 777 C CA . GLN A 1 102 ? -13.322 6.505 -21.444 1.00 45.94 102 GLN A CA 1
ATOM 778 C C . GLN A 1 102 ? -14.036 5.396 -20.645 1.00 45.94 102 GLN A C 1
ATOM 780 O O . GLN A 1 102 ? -15.263 5.398 -20.60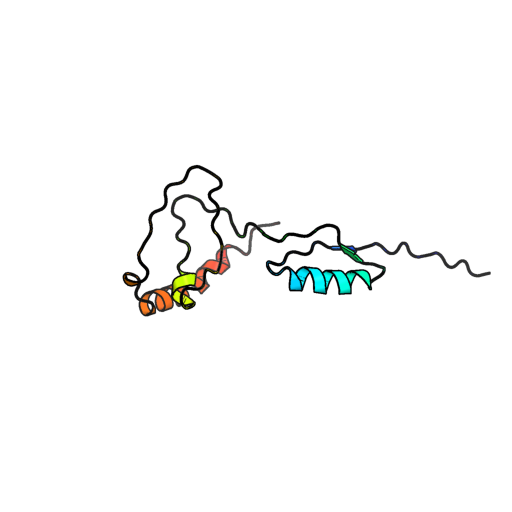9 1.00 45.94 102 GLN A O 1
ATOM 785 N N . GLU A 1 103 ? -13.317 4.507 -19.946 1.00 38.66 103 GLU A N 1
ATOM 786 C CA . GLU A 1 103 ? -13.925 3.394 -19.183 1.00 38.66 103 GLU A CA 1
ATOM 787 C C . GLU A 1 103 ? -14.331 3.774 -17.742 1.00 38.66 103 GLU A C 1
ATOM 789 O O . GLU A 1 103 ? -15.180 3.122 -17.138 1.00 38.66 103 GLU A O 1
ATOM 794 N N . VAL A 1 104 ? -13.810 4.883 -17.199 1.00 39.75 104 VAL A N 1
ATOM 795 C CA . VAL A 1 104 ? -14.073 5.318 -15.807 1.00 39.75 104 VAL A CA 1
ATOM 796 C C . VAL A 1 104 ? -15.524 5.784 -15.584 1.00 39.75 104 VAL A C 1
ATOM 798 O O . VAL A 1 104 ? -16.011 5.764 -14.457 1.00 39.75 104 VAL A O 1
ATOM 801 N N . ARG A 1 105 ? -16.281 6.115 -16.642 1.00 32.53 105 ARG A N 1
ATOM 802 C CA . ARG A 1 105 ? -17.710 6.477 -16.520 1.00 32.53 105 ARG A CA 1
ATOM 803 C C . ARG A 1 105 ? -18.635 5.303 -16.173 1.00 32.53 105 ARG A C 1
ATOM 805 O O . ARG A 1 105 ? -19.799 5.539 -15.877 1.00 32.53 105 ARG A O 1
ATOM 812 N N . ALA A 1 106 ? -18.151 4.059 -16.192 1.00 40.78 106 ALA A N 1
ATOM 813 C CA . ALA A 1 106 ? -18.967 2.889 -15.857 1.00 40.78 106 ALA A CA 1
ATOM 814 C C . ALA A 1 106 ? -18.979 2.533 -14.354 1.00 40.78 106 ALA A C 1
ATOM 816 O O . ALA A 1 106 ? -19.742 1.658 -13.955 1.00 40.78 106 ALA A O 1
ATOM 817 N N . VAL A 1 107 ? -18.169 3.200 -13.516 1.00 44.19 107 VAL A N 1
ATOM 818 C CA . VAL A 1 107 ? -18.070 2.917 -12.064 1.00 44.19 107 VAL A CA 1
ATOM 819 C C . VAL A 1 107 ? -18.803 3.968 -11.203 1.00 44.19 107 VAL A C 1
ATOM 821 O O . VAL A 1 107 ? -18.914 3.803 -9.993 1.00 44.19 107 VAL A O 1
ATOM 824 N N . GLU A 1 108 ? -19.405 5.006 -11.802 1.00 38.50 108 GLU A N 1
ATOM 825 C CA . GLU A 1 108 ? -20.220 6.033 -11.109 1.00 38.50 108 GLU A CA 1
ATOM 826 C C . GLU A 1 108 ? -21.615 5.523 -10.660 1.00 38.50 108 GLU A C 1
ATOM 828 O O . GLU A 1 108 ? -22.615 6.232 -10.755 1.00 38.50 108 GLU A O 1
ATOM 833 N N . GLY A 1 109 ? -21.713 4.281 -10.179 1.00 42.31 109 GLY A N 1
ATOM 834 C CA . GLY A 1 109 ? -22.997 3.680 -9.796 1.00 42.31 109 GLY A CA 1
ATOM 835 C C . GLY A 1 109 ? -22.955 2.561 -8.757 1.00 42.31 109 GLY A C 1
ATOM 836 O O . GLY A 1 109 ? -23.998 1.969 -8.490 1.00 42.31 109 GLY A O 1
ATOM 837 N N . LEU A 1 110 ? -21.800 2.251 -8.1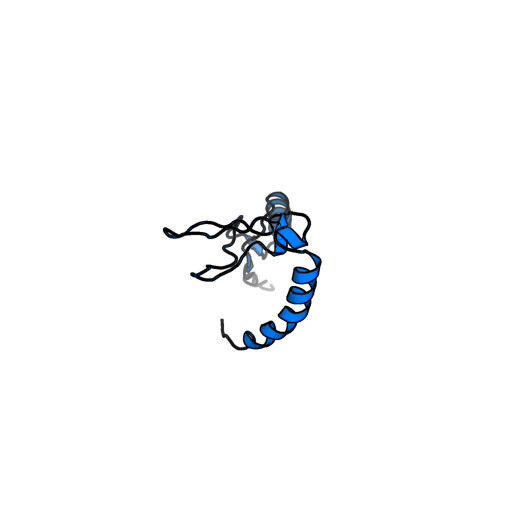62 1.00 40.75 110 LEU A N 1
ATOM 838 C CA . LEU A 1 110 ? -21.733 1.276 -7.070 1.00 40.75 110 LEU A CA 1
ATOM 839 C C . LEU A 1 110 ? -21.901 1.994 -5.722 1.00 40.75 110 LEU A C 1
ATOM 841 O O . LEU A 1 110 ? -21.100 2.880 -5.418 1.00 40.75 110 LEU A O 1
ATOM 845 N N . PRO A 1 111 ? -22.929 1.656 -4.921 1.00 42.62 111 PRO A N 1
ATOM 846 C CA . PRO A 1 111 ? -23.021 2.157 -3.559 1.00 42.62 111 PRO A CA 1
ATOM 847 C C . PRO A 1 111 ? -21.898 1.555 -2.705 1.00 42.62 111 PRO A C 1
ATOM 849 O O . PRO A 1 111 ? -21.478 0.416 -2.926 1.00 42.62 111 PRO A O 1
ATOM 852 N N . CYS A 1 112 ? -21.427 2.356 -1.752 1.00 42.25 112 CYS A N 1
ATOM 853 C CA . CYS A 1 112 ? -20.599 1.920 -0.636 1.00 42.25 112 CYS A CA 1
ATOM 854 C C . CYS A 1 112 ? -21.306 0.892 0.258 1.00 42.25 112 CYS A C 1
ATOM 856 O O . CYS A 1 112 ? -22.558 0.903 0.324 1.00 42.25 112 CYS A O 1
#